Protein AF-A0A0C1MH75-F1 (afdb_monomer_lite)

Sequence (103 aa):
MDTDLFRVGEAKIDNKAGYEFIQKMKPVIVRSTGEYFDYRIPYLIVGIKRTGLIKVWISNSSANAIGRQILEIGSGMAQIKALPPENERYIMGQHMQMEWLRS

pLDDT: mean 79.92, std 18.21, range [36.84, 96.88]

Organism: NCBI:txid43657

Secondary structure (DSSP, 8-state):
----EEEEEEEEE-HHHHHHHHHT---EEETTT--EE--SSPEEEEEE-TT-EEEEEEES-SSSEET--EEEEEEEEEEEEEPPPTTTHHHHHHHHHHHHTT-

Radius of gyration: 18.1 Å; chains: 1; bounding box: 47×31×38 Å

Structure (mmCIF, N/CA/C/O backbone):
data_AF-A0A0C1MH75-F1
#
_entry.id   AF-A0A0C1MH75-F1
#
loop_
_atom_site.group_PDB
_atom_site.id
_atom_site.type_symbol
_atom_site.label_atom_id
_atom_site.label_alt_id
_atom_site.label_comp_id
_atom_site.label_asym_id
_atom_site.label_entity_id
_atom_site.label_seq_id
_atom_site.pdbx_PDB_ins_code
_atom_site.Cartn_x
_atom_site.Cartn_y
_atom_site.Cartn_z
_atom_site.occupancy
_atom_site.B_iso_or_equiv
_atom_site.auth_seq_id
_atom_site.auth_comp_id
_atom_site.auth_asym_id
_atom_site.auth_atom_id
_atom_site.pdbx_PDB_model_num
ATOM 1 N N . MET A 1 1 ? -34.689 -5.627 18.502 1.00 44.50 1 MET A N 1
ATOM 2 C CA . MET A 1 1 ? -34.137 -4.977 17.299 1.00 44.50 1 MET A CA 1
ATOM 3 C C . MET A 1 1 ? -32.749 -5.545 17.112 1.00 44.50 1 MET A C 1
ATOM 5 O O . MET A 1 1 ? -31.904 -5.278 17.957 1.00 44.50 1 MET A O 1
ATOM 9 N N . ASP A 1 2 ? -32.557 -6.393 16.103 1.00 45.69 2 ASP A N 1
ATOM 10 C CA . ASP A 1 2 ? -31.230 -6.883 15.729 1.00 45.69 2 ASP A CA 1
ATOM 11 C C . ASP A 1 2 ? -30.417 -5.702 15.201 1.00 45.69 2 ASP A C 1
ATOM 13 O O . ASP A 1 2 ? -30.669 -5.173 14.120 1.00 45.69 2 ASP A O 1
ATOM 17 N N . THR A 1 3 ? -29.480 -5.215 16.007 1.00 54.00 3 THR A N 1
ATOM 18 C CA . THR A 1 3 ? -28.418 -4.350 15.504 1.00 54.00 3 THR A CA 1
ATOM 19 C C . THR A 1 3 ? -27.484 -5.228 14.690 1.00 54.00 3 THR A C 1
ATOM 21 O O . THR A 1 3 ? -26.631 -5.906 15.263 1.00 54.00 3 THR A O 1
ATOM 24 N N . ASP A 1 4 ? -27.646 -5.230 13.370 1.00 59.50 4 ASP A N 1
ATOM 25 C CA . ASP A 1 4 ? -26.681 -5.843 12.462 1.00 59.50 4 ASP A CA 1
ATOM 26 C C . ASP A 1 4 ? -25.307 -5.189 12.697 1.00 59.50 4 ASP A C 1
ATOM 28 O O . ASP A 1 4 ? -25.052 -4.031 12.344 1.00 59.50 4 ASP A O 1
ATOM 32 N N . LEU A 1 5 ? -24.433 -5.917 13.394 1.00 61.25 5 LEU A N 1
ATOM 33 C CA . LEU A 1 5 ? -23.064 -5.507 13.681 1.00 61.25 5 LEU A CA 1
ATOM 34 C C . LEU A 1 5 ? -22.225 -5.689 12.413 1.00 61.25 5 LEU A C 1
ATOM 36 O O . LEU A 1 5 ? -22.174 -6.781 11.847 1.00 61.25 5 LEU A O 1
ATOM 40 N N . PHE A 1 6 ? -21.505 -4.650 11.995 1.00 64.38 6 PHE A N 1
ATOM 41 C CA . PHE A 1 6 ? -20.619 -4.698 10.833 1.00 64.38 6 PHE A CA 1
ATOM 42 C C . PHE A 1 6 ? -19.205 -4.247 11.211 1.00 64.38 6 PHE A C 1
ATOM 44 O O . PHE A 1 6 ? -18.991 -3.464 12.138 1.00 64.38 6 PHE A O 1
ATOM 51 N N . ARG A 1 7 ? -18.200 -4.802 10.530 1.00 65.69 7 ARG A N 1
ATOM 52 C CA . ARG A 1 7 ? -16.792 -4.464 10.776 1.00 65.69 7 ARG A CA 1
ATOM 53 C C . ARG A 1 7 ? -16.383 -3.331 9.847 1.00 65.69 7 ARG A C 1
ATOM 55 O O . ARG A 1 7 ? -16.396 -3.513 8.633 1.00 65.69 7 ARG A O 1
ATOM 62 N N . VAL A 1 8 ? -15.982 -2.198 10.415 1.00 76.12 8 VAL A N 1
ATOM 63 C CA . VAL A 1 8 ? -15.438 -1.058 9.669 1.00 76.12 8 VAL A CA 1
ATOM 64 C C . VAL A 1 8 ? -13.939 -0.999 9.880 1.00 76.12 8 VAL A C 1
ATOM 66 O O . VAL A 1 8 ? -13.453 -1.017 11.009 1.00 76.12 8 VAL A O 1
ATOM 69 N N . GLY A 1 9 ? -13.211 -0.951 8.772 1.00 77.62 9 GLY A N 1
ATOM 70 C CA . GLY A 1 9 ? -11.770 -0.810 8.745 1.00 77.62 9 GLY A CA 1
ATOM 71 C C . GLY A 1 9 ? -11.345 0.609 8.416 1.00 77.62 9 GLY A C 1
ATOM 72 O O . GLY A 1 9 ? -11.361 0.975 7.248 1.00 77.62 9 GLY A O 1
ATOM 73 N N . GLU A 1 10 ? -10.927 1.382 9.413 1.00 84.06 10 GLU A N 1
ATOM 74 C CA . GLU A 1 10 ? -10.334 2.705 9.196 1.00 84.06 10 GLU A CA 1
ATOM 75 C C . GLU A 1 10 ? -8.813 2.598 9.306 1.00 84.06 10 GLU A C 1
ATOM 77 O O . GLU A 1 10 ? -8.285 2.078 10.292 1.00 84.06 10 GLU A O 1
ATOM 82 N N . ALA A 1 11 ? -8.105 3.071 8.280 1.00 87.88 11 ALA A N 1
ATOM 83 C CA . ALA A 1 11 ? -6.652 3.162 8.265 1.00 87.88 11 ALA A CA 1
ATOM 84 C C . ALA A 1 11 ? -6.246 4.615 8.046 1.00 87.88 11 ALA A C 1
ATOM 86 O O . ALA A 1 11 ? -6.693 5.256 7.095 1.00 87.88 11 ALA A O 1
ATOM 87 N N . LYS A 1 12 ? -5.382 5.129 8.923 1.00 90.25 12 LYS A N 1
ATOM 88 C CA . LYS A 1 12 ? -4.828 6.470 8.756 1.00 90.25 12 LYS A CA 1
ATOM 89 C C . LYS A 1 12 ? -3.741 6.414 7.691 1.00 90.25 12 LYS A C 1
ATOM 91 O O . LYS A 1 12 ? -2.823 5.600 7.804 1.00 90.25 12 LYS A O 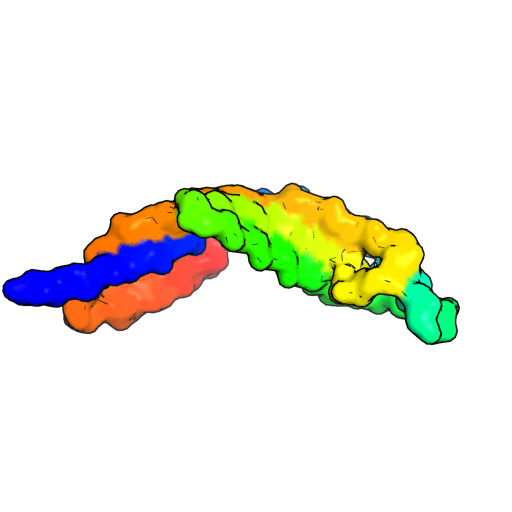1
ATOM 96 N N . ILE A 1 13 ? -3.858 7.278 6.687 1.00 92.31 13 ILE A N 1
ATOM 97 C CA . ILE A 1 13 ? -2.929 7.357 5.561 1.00 92.31 13 ILE A CA 1
ATOM 98 C C . ILE A 1 13 ? -2.002 8.566 5.721 1.00 92.31 13 ILE A C 1
ATOM 100 O O . ILE A 1 13 ? -2.444 9.670 6.036 1.00 92.31 13 ILE A O 1
ATOM 104 N N . ASP A 1 14 ? -0.709 8.354 5.496 1.00 92.06 14 ASP A N 1
ATOM 105 C CA . ASP A 1 14 ? 0.296 9.393 5.316 1.00 92.06 14 ASP A CA 1
ATOM 106 C C . ASP A 1 14 ? 0.316 9.838 3.848 1.00 92.06 14 ASP A C 1
ATOM 108 O O . ASP A 1 14 ? 1.039 9.301 2.999 1.00 92.06 14 ASP A O 1
ATOM 112 N N . ASN A 1 15 ? -0.508 10.843 3.550 1.00 88.81 15 ASN A N 1
ATOM 113 C CA . ASN A 1 15 ? -0.616 11.417 2.211 1.00 88.81 15 ASN A CA 1
ATOM 114 C C . ASN A 1 15 ? 0.704 12.043 1.737 1.00 88.81 15 ASN A C 1
ATOM 116 O O . ASN A 1 15 ? 0.995 12.023 0.541 1.00 88.81 15 ASN A O 1
ATOM 120 N N . LYS A 1 16 ? 1.527 12.573 2.654 1.00 93.81 16 LYS A N 1
ATOM 121 C CA . LYS A 1 16 ? 2.793 13.226 2.304 1.00 93.81 16 LYS A CA 1
ATOM 122 C C . LYS A 1 16 ? 3.815 12.196 1.837 1.00 93.81 16 LYS A C 1
ATOM 124 O O . LYS A 1 16 ? 4.364 12.342 0.745 1.00 93.81 16 LYS A O 1
ATOM 129 N N . ALA A 1 17 ? 4.031 11.141 2.622 1.00 92.81 17 ALA A N 1
ATOM 130 C CA . ALA A 1 17 ? 4.929 10.053 2.244 1.00 92.81 17 ALA A CA 1
ATOM 131 C C . ALA A 1 17 ? 4.467 9.381 0.940 1.00 92.81 17 ALA A C 1
ATOM 133 O O . ALA A 1 17 ? 5.285 9.085 0.066 1.00 92.81 17 ALA A O 1
ATOM 134 N N . GLY A 1 18 ? 3.150 9.210 0.776 1.00 92.19 18 GLY A N 1
ATOM 135 C CA . GLY A 1 18 ? 2.562 8.690 -0.454 1.00 92.19 18 GLY A CA 1
ATOM 136 C C . GLY A 1 18 ? 2.863 9.561 -1.675 1.00 92.19 18 GLY A C 1
ATOM 137 O O . GLY A 1 18 ? 3.337 9.061 -2.695 1.00 92.19 18 GLY A O 1
ATOM 138 N N . TYR A 1 19 ? 2.657 10.872 -1.563 1.00 93.00 19 TYR A N 1
ATOM 139 C CA . TYR A 1 19 ? 2.928 11.818 -2.643 1.00 93.00 19 TYR A CA 1
ATOM 140 C C . TYR A 1 19 ? 4.414 11.861 -3.027 1.00 93.00 19 TYR A C 1
ATOM 142 O O . TYR A 1 19 ? 4.756 11.800 -4.208 1.00 93.00 19 TYR A O 1
ATOM 150 N N . GLU A 1 20 ? 5.315 11.902 -2.043 1.00 95.00 20 GLU A N 1
ATOM 151 C CA . GLU A 1 20 ? 6.762 11.914 -2.288 1.00 95.00 20 GLU A CA 1
ATOM 152 C C . GLU A 1 20 ? 7.258 10.643 -2.989 1.00 95.00 20 GLU A C 1
ATOM 154 O O . GLU A 1 20 ? 8.159 10.714 -3.829 1.00 95.00 20 GLU A O 1
ATOM 159 N N . PHE A 1 21 ? 6.672 9.487 -2.669 1.00 94.00 21 PHE A N 1
ATOM 160 C CA . PHE A 1 21 ? 6.965 8.230 -3.351 1.00 94.00 21 PHE A CA 1
ATOM 161 C C . PHE A 1 21 ? 6.559 8.286 -4.825 1.00 94.00 21 PHE A C 1
ATOM 163 O O . PHE A 1 21 ? 7.362 7.939 -5.691 1.00 94.00 21 PHE A O 1
ATOM 170 N N . ILE A 1 22 ? 5.344 8.766 -5.115 1.00 91.00 22 ILE A N 1
ATOM 171 C CA . ILE A 1 22 ? 4.794 8.854 -6.477 1.00 91.00 22 ILE A CA 1
ATOM 172 C C . ILE A 1 22 ? 5.694 9.712 -7.372 1.00 91.00 22 ILE A C 1
ATOM 174 O O . ILE A 1 22 ? 6.024 9.310 -8.484 1.00 91.00 22 ILE A O 1
ATOM 178 N N . GLN A 1 23 ? 6.167 10.850 -6.861 1.00 92.62 23 GLN A N 1
ATOM 179 C CA . GLN A 1 23 ? 7.059 11.760 -7.593 1.00 92.62 23 GLN A CA 1
ATOM 180 C C . GLN A 1 23 ? 8.430 11.147 -7.927 1.00 92.62 23 GLN A C 1
ATOM 182 O O . GLN A 1 23 ? 9.128 11.620 -8.821 1.00 92.62 23 GLN A O 1
ATOM 187 N N . LYS A 1 24 ? 8.844 10.105 -7.198 1.00 93.12 24 LYS A N 1
ATOM 188 C CA . LYS A 1 24 ? 10.160 9.465 -7.332 1.00 93.12 24 LYS A CA 1
ATOM 189 C C . LYS A 1 24 ? 10.089 8.075 -7.961 1.00 93.12 24 LYS A C 1
ATOM 191 O O . LYS A 1 24 ? 11.129 7.413 -8.031 1.00 93.12 24 LYS A O 1
ATOM 196 N N . MET A 1 25 ? 8.907 7.637 -8.409 1.00 91.56 25 MET A N 1
ATOM 197 C CA . MET A 1 25 ? 8.730 6.318 -9.012 1.00 91.56 25 MET A CA 1
ATOM 198 C C . MET A 1 25 ? 9.688 6.130 -10.183 1.00 91.56 25 MET A C 1
ATOM 200 O O . MET A 1 25 ? 9.922 7.028 -10.992 1.00 91.56 25 MET A O 1
ATOM 204 N N . LYS A 1 26 ? 10.279 4.940 -10.230 1.00 91.44 26 LYS A N 1
ATOM 205 C CA . LYS A 1 26 ? 11.166 4.523 -11.309 1.00 91.44 26 LYS A CA 1
ATOM 206 C C . LYS A 1 26 ? 10.482 3.449 -12.153 1.00 91.44 26 LYS A C 1
ATOM 208 O O . LYS A 1 26 ? 9.697 2.672 -11.592 1.00 91.44 26 LYS A O 1
ATOM 213 N N . PRO A 1 27 ? 10.817 3.366 -13.452 1.00 92.81 27 PRO A N 1
ATOM 214 C CA . PRO A 1 27 ? 10.398 2.263 -14.299 1.00 92.81 27 PRO A CA 1
ATOM 215 C C . PRO A 1 27 ? 10.815 0.912 -13.717 1.00 92.81 27 PRO A C 1
ATOM 217 O O . PRO A 1 27 ? 11.808 0.802 -12.992 1.00 92.81 27 PRO A O 1
ATOM 220 N N . VAL A 1 28 ? 10.072 -0.127 -14.078 1.00 94.44 28 VAL A N 1
ATOM 221 C CA . VAL A 1 28 ? 10.335 -1.511 -13.675 1.00 94.44 28 VAL A CA 1
ATOM 222 C C . VAL A 1 28 ? 10.517 -2.405 -14.892 1.00 94.44 28 VAL A C 1
ATOM 224 O O . VAL A 1 28 ? 10.089 -2.057 -15.989 1.00 94.44 28 VAL A O 1
ATOM 227 N N . ILE A 1 29 ? 11.094 -3.588 -14.680 1.00 94.19 29 ILE A N 1
ATOM 228 C CA . ILE A 1 29 ? 11.168 -4.638 -15.703 1.00 94.19 29 ILE A CA 1
ATOM 229 C C . ILE A 1 29 ? 10.240 -5.780 -15.299 1.00 94.19 29 ILE A C 1
ATOM 231 O O . ILE A 1 29 ? 10.432 -6.403 -14.247 1.00 94.19 29 ILE A O 1
ATOM 235 N N . VAL A 1 30 ? 9.231 -6.072 -16.116 1.00 91.06 30 VAL A N 1
ATOM 236 C CA . VAL A 1 30 ? 8.297 -7.177 -15.859 1.00 91.06 30 VAL A CA 1
ATOM 237 C C . VAL A 1 30 ? 9.014 -8.500 -16.113 1.00 91.06 30 VAL A C 1
ATOM 239 O O . VAL A 1 30 ? 9.467 -8.763 -17.220 1.00 91.06 30 VAL A O 1
ATOM 242 N N . ARG A 1 31 ? 9.129 -9.361 -15.091 1.00 89.56 31 ARG A N 1
ATOM 243 C CA . ARG A 1 31 ? 9.962 -10.577 -15.181 1.00 89.56 31 ARG A CA 1
ATOM 244 C C . ARG A 1 31 ? 9.496 -11.576 -16.238 1.00 89.56 31 ARG A C 1
ATOM 246 O O . ARG A 1 31 ? 10.329 -12.294 -16.773 1.00 89.56 31 ARG A O 1
ATOM 253 N N . SER A 1 32 ? 8.194 -11.650 -16.508 1.00 88.75 32 SER A N 1
ATOM 254 C CA . SER A 1 32 ? 7.635 -12.605 -17.471 1.00 88.75 32 SER A CA 1
ATOM 255 C C . SER A 1 32 ? 7.905 -12.228 -18.927 1.00 88.75 32 SER A C 1
ATOM 257 O O . SER A 1 32 ? 7.952 -13.122 -19.763 1.00 88.75 32 SER A O 1
ATOM 259 N N . THR A 1 33 ? 8.068 -10.936 -19.232 1.00 90.75 33 THR A N 1
ATOM 260 C CA . THR A 1 33 ? 8.259 -10.441 -20.608 1.00 90.75 33 THR A CA 1
ATOM 261 C C . THR A 1 33 ? 9.632 -9.813 -20.840 1.00 90.75 33 THR A C 1
ATOM 263 O O . THR A 1 33 ? 10.067 -9.703 -21.979 1.00 90.75 33 THR A O 1
ATOM 266 N N . GLY A 1 34 ? 10.335 -9.407 -19.780 1.00 90.88 34 GLY A N 1
ATOM 267 C CA . GLY A 1 34 ? 11.583 -8.646 -19.870 1.00 90.88 34 GLY A CA 1
ATOM 268 C C . GLY A 1 34 ? 11.388 -7.184 -20.285 1.00 90.88 34 GLY A C 1
ATOM 269 O O . GLY A 1 34 ? 12.368 -6.465 -20.459 1.00 90.88 34 GLY A O 1
ATOM 270 N N . GLU A 1 35 ? 10.144 -6.729 -20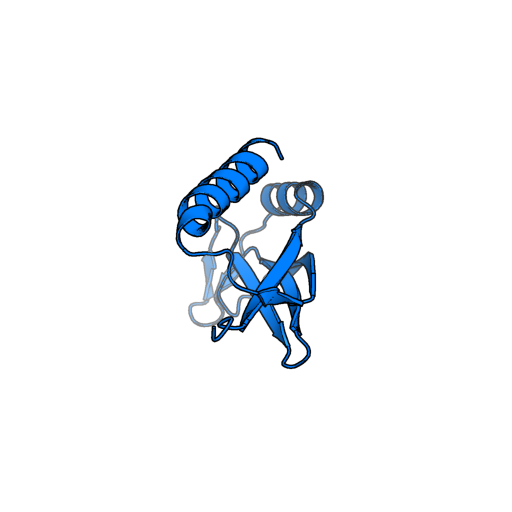.434 1.00 91.44 35 GLU A N 1
ATOM 271 C CA . GLU A 1 35 ? 9.829 -5.388 -20.919 1.00 91.44 35 GLU A CA 1
ATOM 272 C C . GLU A 1 35 ? 9.915 -4.334 -19.815 1.00 91.44 35 GLU A C 1
ATOM 274 O O . GLU A 1 35 ? 9.590 -4.584 -18.647 1.00 91.44 35 GLU A O 1
ATOM 279 N N . TYR A 1 36 ? 10.310 -3.127 -20.223 1.00 92.88 36 TYR A N 1
ATOM 280 C CA . TYR A 1 36 ? 10.323 -1.944 -19.375 1.00 92.88 36 TYR A CA 1
ATOM 281 C C . TYR A 1 36 ? 8.939 -1.305 -19.326 1.00 92.88 36 TYR A C 1
ATOM 283 O O . TYR A 1 36 ? 8.352 -0.988 -20.358 1.00 92.88 36 TYR A O 1
ATOM 291 N N . PHE A 1 37 ? 8.461 -1.043 -18.114 1.00 88.81 37 PHE A N 1
ATOM 292 C CA . PHE A 1 37 ? 7.217 -0.327 -17.873 1.00 88.81 37 PHE A CA 1
ATOM 293 C C . PHE A 1 37 ? 7.455 0.868 -16.960 1.00 88.81 37 PHE A C 1
ATOM 295 O O . PHE A 1 37 ? 7.934 0.721 -15.834 1.00 88.81 37 PHE A O 1
ATOM 302 N N . ASP A 1 38 ? 7.075 2.046 -17.447 1.00 90.94 38 ASP A N 1
ATOM 303 C CA . ASP A 1 38 ? 7.069 3.295 -16.689 1.00 90.94 38 ASP A CA 1
ATOM 304 C C . ASP A 1 38 ? 5.636 3.630 -16.255 1.00 90.94 38 ASP A C 1
ATOM 306 O O . ASP A 1 38 ? 4.886 4.335 -16.938 1.00 90.94 38 ASP A O 1
ATOM 310 N N . TYR A 1 39 ? 5.209 3.027 -15.145 1.00 83.69 39 TYR A N 1
ATOM 311 C CA . TYR A 1 39 ? 3.868 3.238 -14.609 1.00 83.69 39 TYR A CA 1
ATOM 312 C C . TYR A 1 39 ? 3.735 4.655 -14.049 1.00 83.69 39 TYR A C 1
ATOM 314 O O . TYR A 1 39 ? 4.409 5.032 -13.095 1.00 83.69 39 TYR A O 1
ATOM 322 N N . ARG A 1 40 ? 2.796 5.426 -14.603 1.00 84.06 40 ARG A N 1
ATOM 323 C CA . ARG A 1 40 ? 2.501 6.794 -14.140 1.00 84.06 40 ARG A CA 1
ATOM 324 C C . ARG A 1 40 ? 1.571 6.849 -12.929 1.00 84.06 40 ARG A C 1
ATOM 326 O O . ARG A 1 40 ? 1.461 7.890 -12.291 1.00 84.06 40 ARG A O 1
ATOM 333 N N . ILE A 1 41 ? 0.883 5.748 -12.635 1.00 89.00 41 ILE A N 1
ATOM 334 C CA . ILE A 1 41 ? -0.103 5.644 -11.559 1.00 89.00 41 ILE A CA 1
ATOM 335 C C . ILE A 1 41 ? 0.385 4.569 -10.582 1.00 89.00 41 ILE A C 1
ATOM 337 O O . ILE A 1 41 ? 0.663 3.450 -11.026 1.00 89.00 41 ILE A O 1
ATOM 341 N N . PRO A 1 42 ? 0.505 4.875 -9.277 1.00 91.56 42 PRO A N 1
ATOM 342 C CA . PRO A 1 42 ? 0.888 3.880 -8.287 1.00 91.56 42 PRO A CA 1
ATOM 343 C C . PRO A 1 42 ? -0.233 2.858 -8.074 1.00 91.56 42 PRO A C 1
ATOM 345 O O . PRO A 1 42 ? -1.420 3.143 -8.231 1.00 91.56 42 PRO A O 1
ATOM 348 N N . TYR A 1 43 ? 0.145 1.677 -7.609 1.00 93.19 43 TYR A N 1
ATOM 349 C CA . TYR A 1 43 ? -0.779 0.642 -7.172 1.00 93.19 43 TYR A CA 1
ATOM 350 C C . TYR A 1 43 ? -0.980 0.708 -5.665 1.00 93.19 43 TYR A C 1
ATOM 352 O O . TYR A 1 43 ? -0.006 0.658 -4.917 1.00 93.19 43 TYR A O 1
ATOM 360 N N . LEU A 1 44 ? -2.237 0.765 -5.227 1.00 93.25 44 LEU A N 1
ATOM 361 C CA . LEU A 1 44 ? -2.615 0.647 -3.822 1.00 93.25 44 LEU A CA 1
ATOM 362 C C . LEU A 1 44 ? -2.734 -0.832 -3.435 1.00 93.25 44 LEU A C 1
ATOM 364 O O . LEU A 1 44 ? -3.379 -1.618 -4.128 1.00 93.25 44 LEU A O 1
ATOM 368 N N . ILE A 1 45 ? -2.135 -1.207 -2.312 1.00 93.94 45 ILE A N 1
ATOM 369 C CA . ILE A 1 45 ? -2.197 -2.552 -1.744 1.00 93.94 45 ILE A CA 1
ATOM 370 C C . ILE A 1 45 ? -2.775 -2.424 -0.341 1.00 93.94 45 ILE A C 1
ATOM 372 O O . ILE A 1 45 ? -2.225 -1.714 0.498 1.00 93.94 45 ILE A O 1
ATOM 376 N N . VAL A 1 46 ? -3.866 -3.137 -0.072 1.00 93.50 46 VAL A N 1
ATOM 377 C CA . VAL A 1 46 ? -4.502 -3.173 1.248 1.00 93.50 46 VAL A CA 1
ATOM 378 C C . VAL A 1 46 ? -4.460 -4.602 1.768 1.00 93.50 46 VAL A C 1
ATOM 380 O O . VAL A 1 46 ? -4.949 -5.525 1.119 1.00 93.50 46 VAL A O 1
ATOM 383 N N . GLY A 1 47 ? -3.854 -4.792 2.936 1.00 92.62 47 GLY A N 1
ATOM 384 C CA . GLY A 1 47 ? -3.791 -6.079 3.621 1.00 92.62 47 GLY A CA 1
ATOM 385 C C . GLY A 1 47 ? -4.601 -6.039 4.905 1.00 92.62 47 GLY A C 1
ATOM 386 O O . GLY A 1 47 ? -4.429 -5.126 5.710 1.00 92.62 47 GLY A O 1
ATOM 387 N N . ILE A 1 48 ? -5.448 -7.048 5.110 1.00 91.69 48 ILE A N 1
ATOM 388 C CA . ILE A 1 48 ? -6.281 -7.185 6.308 1.00 91.69 48 ILE A CA 1
ATOM 389 C C . ILE A 1 48 ? -5.987 -8.537 6.960 1.00 91.69 48 ILE A C 1
ATOM 391 O O . ILE A 1 48 ? -6.130 -9.588 6.334 1.00 91.69 48 ILE A O 1
ATOM 395 N N . LYS A 1 49 ? -5.564 -8.533 8.226 1.00 90.38 49 LYS A N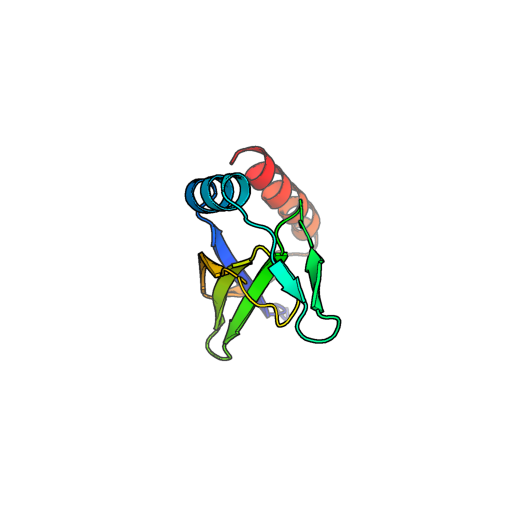 1
ATOM 396 C CA . LYS A 1 49 ? -5.390 -9.762 9.016 1.00 90.38 49 LYS A CA 1
ATOM 397 C C . LYS A 1 49 ? -6.709 -10.182 9.659 1.00 90.38 49 LYS A C 1
ATOM 399 O O . LYS A 1 49 ? -7.562 -9.350 9.948 1.00 90.38 49 LYS A O 1
ATOM 404 N N . ARG A 1 50 ? -6.825 -11.468 10.018 1.00 87.25 50 ARG A N 1
ATOM 405 C CA . ARG A 1 50 ? -7.964 -11.999 10.801 1.00 87.25 50 ARG A CA 1
ATOM 406 C C . ARG A 1 50 ? -8.191 -11.264 12.128 1.00 87.25 50 ARG A C 1
ATOM 408 O O . ARG A 1 50 ? -9.315 -11.217 12.612 1.00 87.25 50 ARG A O 1
ATOM 415 N N . THR A 1 51 ? -7.139 -10.671 12.692 1.00 88.56 51 THR A N 1
ATOM 416 C CA . THR A 1 51 ? -7.204 -9.840 13.903 1.00 88.56 51 THR A CA 1
ATOM 417 C C . THR A 1 51 ? -7.878 -8.486 13.679 1.00 88.56 51 THR A C 1
ATOM 419 O O . THR A 1 51 ? -8.085 -7.758 14.638 1.00 88.56 51 THR A O 1
ATOM 422 N N . GLY A 1 52 ? -8.183 -8.124 12.431 1.00 87.06 52 GLY A N 1
ATOM 423 C CA . GLY A 1 52 ? -8.663 -6.799 12.058 1.00 87.06 52 GLY A CA 1
ATOM 424 C C . GLY A 1 52 ? -7.550 -5.804 11.736 1.00 87.06 52 GLY A C 1
ATOM 425 O O . GLY A 1 52 ? -7.865 -4.692 11.338 1.00 87.06 52 GLY A O 1
ATOM 426 N N . LEU A 1 53 ?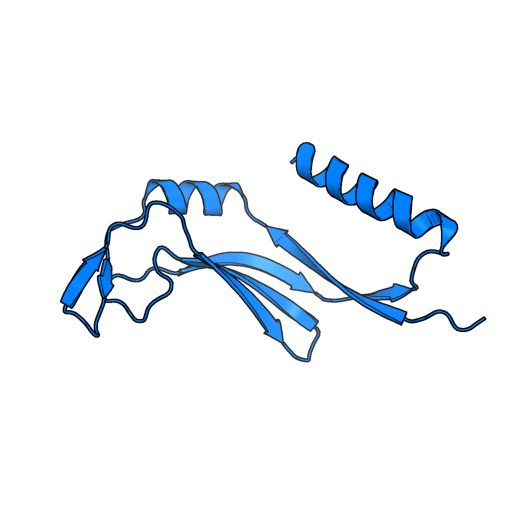 -6.265 -6.166 11.858 1.00 93.00 53 LEU A N 1
ATOM 427 C CA . LEU A 1 53 ? -5.172 -5.255 11.496 1.00 93.00 53 LEU A CA 1
ATOM 428 C C . LEU A 1 53 ? -5.220 -4.949 9.999 1.00 93.00 53 LEU A C 1
ATOM 430 O O . LEU A 1 53 ? -5.158 -5.875 9.188 1.00 93.00 53 LEU A O 1
ATOM 434 N N . ILE A 1 54 ? -5.241 -3.664 9.666 1.00 94.62 54 ILE A N 1
ATOM 435 C CA . ILE A 1 54 ? -5.180 -3.149 8.303 1.00 94.62 54 ILE A CA 1
ATOM 436 C C . ILE A 1 54 ? -3.819 -2.505 8.106 1.00 94.62 54 ILE A C 1
ATOM 438 O O . ILE A 1 54 ? -3.346 -1.748 8.955 1.00 94.62 54 ILE A O 1
ATOM 442 N N . LYS A 1 55 ? -3.196 -2.792 6.973 1.00 96.38 55 LYS A N 1
ATOM 443 C CA . LYS A 1 55 ? -2.016 -2.084 6.492 1.00 96.38 55 LYS A CA 1
ATOM 444 C C . LYS A 1 55 ? -2.225 -1.694 5.041 1.00 96.38 55 LYS A C 1
ATOM 446 O O . LYS A 1 55 ? -2.834 -2.440 4.272 1.00 96.38 55 LYS A O 1
ATOM 451 N N . VAL A 1 56 ? -1.733 -0.515 4.698 1.00 96.00 56 VAL A N 1
ATOM 452 C CA . VAL A 1 56 ? -1.895 0.095 3.386 1.00 96.00 56 VAL A CA 1
ATOM 453 C C . VAL A 1 56 ? -0.519 0.432 2.845 1.00 96.00 56 VAL A C 1
ATOM 455 O O . VAL A 1 56 ? 0.281 1.096 3.506 1.00 96.00 56 VAL A O 1
ATOM 458 N N . TRP A 1 57 ? -0.252 -0.026 1.630 1.00 96.56 57 TRP A N 1
ATOM 459 C CA . TRP A 1 57 ? 0.983 0.235 0.911 1.00 96.56 57 TRP A CA 1
ATOM 460 C C . TRP A 1 57 ? 0.692 0.799 -0.472 1.00 96.56 57 TRP A C 1
ATOM 462 O O . TRP A 1 57 ? -0.368 0.554 -1.044 1.00 96.56 57 TRP A O 1
ATOM 472 N N . ILE A 1 58 ? 1.675 1.488 -1.036 1.00 95.69 58 ILE A N 1
ATOM 473 C CA . ILE A 1 58 ? 1.711 1.852 -2.452 1.00 95.69 58 ILE A CA 1
ATOM 474 C C . ILE A 1 58 ? 2.918 1.225 -3.133 1.00 95.69 58 ILE A C 1
ATOM 476 O O . ILE A 1 58 ? 3.945 0.974 -2.500 1.00 95.69 58 ILE A O 1
ATOM 480 N N . SER A 1 59 ? 2.795 0.962 -4.429 1.00 95.44 59 SER A N 1
ATOM 481 C CA . SER A 1 59 ? 3.859 0.377 -5.237 1.00 95.44 59 SER A CA 1
ATOM 482 C C . SER A 1 59 ? 3.918 1.000 -6.624 1.00 95.44 59 SER A C 1
ATOM 484 O O . SER A 1 59 ? 2.890 1.338 -7.201 1.00 95.44 59 SER A O 1
ATOM 486 N N . ASN A 1 60 ? 5.117 1.091 -7.194 1.00 94.56 60 ASN A N 1
ATOM 487 C CA . ASN A 1 60 ? 5.316 1.501 -8.587 1.00 94.56 60 ASN A CA 1
ATOM 488 C C . ASN A 1 60 ? 4.961 0.394 -9.601 1.00 94.56 60 ASN A C 1
ATOM 490 O O . ASN A 1 60 ? 5.079 0.612 -10.801 1.00 94.56 60 ASN A O 1
ATOM 494 N N . SER A 1 61 ? 4.569 -0.805 -9.150 1.00 91.81 61 SER A N 1
ATOM 495 C CA . SER A 1 61 ? 4.163 -1.902 -10.034 1.00 91.81 61 SER A CA 1
ATOM 496 C C . SER A 1 61 ? 3.205 -2.882 -9.354 1.00 91.81 61 SER A C 1
ATOM 498 O O . SER A 1 61 ? 3.348 -3.208 -8.171 1.00 91.81 61 SER A O 1
ATOM 500 N N . SER A 1 62 ? 2.244 -3.392 -10.125 1.00 83.69 62 SER A N 1
ATOM 501 C CA . SER A 1 62 ? 1.345 -4.485 -9.728 1.00 83.69 62 SER A CA 1
ATOM 502 C C . SER A 1 62 ? 1.977 -5.864 -9.896 1.00 83.69 62 SER A C 1
ATOM 504 O O . SER A 1 62 ? 1.580 -6.812 -9.221 1.00 83.69 62 SER A O 1
ATOM 506 N N . ALA A 1 63 ? 2.963 -5.985 -10.785 1.00 77.56 63 ALA A N 1
ATOM 507 C CA . ALA A 1 63 ? 3.531 -7.258 -11.198 1.00 77.56 63 ALA A CA 1
ATOM 508 C C . ALA A 1 63 ? 4.728 -7.677 -10.333 1.00 77.56 63 ALA A C 1
ATOM 510 O O . ALA A 1 63 ? 5.361 -6.871 -9.648 1.00 77.56 63 ALA A O 1
ATOM 511 N N . ASN A 1 64 ? 5.098 -8.958 -10.415 1.00 84.62 64 ASN A N 1
ATOM 512 C CA . ASN A 1 64 ? 6.415 -9.406 -9.970 1.00 84.62 64 ASN A CA 1
ATOM 513 C C . ASN A 1 64 ? 7.483 -8.863 -10.937 1.00 84.62 64 ASN A C 1
ATOM 515 O O . ASN A 1 64 ? 7.758 -9.454 -11.982 1.00 84.62 64 ASN A O 1
ATOM 519 N N . ALA A 1 65 ? 8.040 -7.702 -10.602 1.00 90.88 65 ALA A N 1
ATOM 520 C CA . ALA A 1 65 ? 8.939 -6.944 -11.459 1.00 90.88 65 ALA A CA 1
ATOM 521 C C . ALA A 1 65 ? 10.284 -6.673 -10.770 1.00 90.88 65 ALA A C 1
ATOM 523 O O . ALA A 1 65 ? 10.361 -6.510 -9.549 1.00 90.88 65 ALA A O 1
ATOM 524 N N . ILE A 1 66 ? 11.357 -6.614 -11.557 1.00 93.06 66 ILE A N 1
ATOM 525 C CA . ILE A 1 66 ? 12.660 -6.130 -11.092 1.00 93.06 66 ILE A CA 1
ATOM 526 C C . ILE A 1 66 ? 12.558 -4.610 -10.931 1.00 93.06 66 ILE A C 1
ATOM 528 O O . ILE A 1 66 ? 12.029 -3.928 -11.808 1.00 93.06 66 ILE A O 1
ATOM 532 N N . GLY A 1 67 ? 13.039 -4.089 -9.801 1.00 92.56 67 GLY A N 1
ATOM 533 C CA . GLY A 1 67 ? 12.912 -2.668 -9.463 1.00 92.56 67 GLY A CA 1
ATOM 534 C C . GLY A 1 67 ? 11.558 -2.285 -8.857 1.00 92.56 67 GLY A C 1
ATOM 535 O O . GLY A 1 67 ? 11.287 -1.099 -8.673 1.00 92.56 67 GLY A O 1
ATOM 536 N N . ARG A 1 68 ? 10.705 -3.264 -8.517 1.00 94.25 68 ARG A N 1
ATOM 537 C CA . ARG A 1 68 ? 9.481 -2.994 -7.759 1.00 94.25 68 ARG A CA 1
ATOM 538 C C . ARG A 1 68 ? 9.826 -2.438 -6.378 1.00 94.25 68 ARG A C 1
ATOM 540 O O . ARG A 1 68 ? 10.566 -3.054 -5.615 1.00 94.25 68 ARG A O 1
ATOM 547 N N . GLN A 1 69 ? 9.226 -1.304 -6.056 1.00 94.81 69 GLN A N 1
ATOM 548 C CA . GLN A 1 69 ? 9.307 -0.628 -4.771 1.00 94.81 69 GLN A CA 1
ATOM 549 C C . GLN A 1 69 ? 7.931 -0.662 -4.108 1.00 94.81 69 GLN A C 1
ATOM 551 O O . GLN A 1 69 ? 6.905 -0.557 -4.785 1.00 94.81 69 GLN A O 1
ATOM 556 N N . ILE A 1 70 ? 7.908 -0.839 -2.790 1.00 95.00 70 ILE A N 1
ATOM 557 C CA . ILE A 1 70 ? 6.690 -0.853 -1.979 1.00 95.00 70 ILE A CA 1
ATOM 558 C C . ILE A 1 70 ? 6.949 0.017 -0.751 1.00 95.00 70 ILE A C 1
ATOM 560 O O . ILE A 1 70 ? 7.965 -0.164 -0.080 1.00 95.00 70 ILE A O 1
ATOM 564 N N . LEU A 1 71 ? 6.035 0.939 -0.461 1.00 96.31 71 LEU A N 1
ATOM 565 C CA . LEU A 1 71 ? 6.082 1.804 0.713 1.00 96.31 71 LEU A CA 1
ATOM 566 C C . LEU A 1 71 ? 4.812 1.616 1.539 1.00 96.31 71 LEU A C 1
ATOM 568 O O . LEU A 1 71 ? 3.714 1.711 0.997 1.00 96.31 71 LEU A O 1
ATOM 572 N N . GLU A 1 72 ? 4.955 1.360 2.840 1.00 96.88 72 GLU A N 1
ATOM 573 C CA . GLU A 1 72 ? 3.824 1.410 3.774 1.00 96.88 72 GLU A CA 1
ATOM 574 C C . GLU A 1 72 ? 3.454 2.871 4.003 1.00 96.88 72 GLU A C 1
ATOM 576 O O . GLU A 1 72 ? 4.305 3.667 4.389 1.00 96.88 72 GLU A O 1
ATOM 581 N N . ILE A 1 73 ? 2.196 3.216 3.748 1.00 96.56 73 ILE A N 1
ATOM 582 C CA . ILE A 1 73 ? 1.678 4.581 3.899 1.00 96.56 73 ILE A CA 1
ATOM 583 C C . ILE A 1 73 ? 0.560 4.658 4.925 1.00 96.56 73 ILE A C 1
ATOM 585 O O . ILE A 1 73 ? 0.027 5.730 5.166 1.00 96.56 73 ILE A O 1
ATOM 589 N N . GLY A 1 74 ? 0.161 3.543 5.527 1.00 95.50 74 GLY A N 1
ATOM 590 C CA . GLY A 1 74 ? -0.895 3.590 6.515 1.00 95.50 74 GLY A CA 1
ATOM 591 C C . GLY A 1 74 ? -1.127 2.280 7.226 1.00 95.50 74 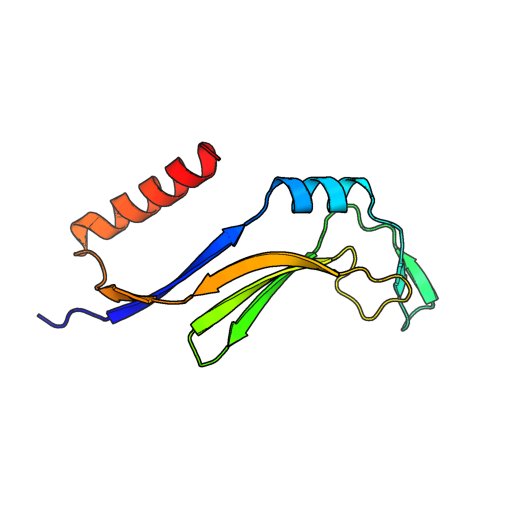GLY A C 1
ATOM 592 O O . GLY A 1 74 ? -0.782 1.195 6.753 1.00 95.50 74 GLY A O 1
ATOM 593 N N . SER A 1 75 ? -1.754 2.397 8.385 1.00 95.56 75 SER A N 1
ATOM 594 C CA . SER A 1 75 ? -2.227 1.258 9.152 1.00 95.56 75 SER A CA 1
ATOM 595 C C . SER A 1 75 ? -3.462 1.635 9.958 1.00 95.56 75 SER A C 1
ATOM 597 O O . SER A 1 75 ? -3.790 2.811 10.133 1.00 95.56 75 SER A O 1
ATOM 599 N N . GLY A 1 76 ? -4.179 0.615 10.405 1.00 93.06 76 GLY A N 1
ATOM 600 C CA . GLY A 1 76 ? -5.434 0.775 11.113 1.00 93.06 76 GLY A CA 1
ATOM 601 C C . GLY A 1 76 ? -5.894 -0.512 11.769 1.00 93.06 76 GLY A C 1
ATOM 602 O O . GLY A 1 76 ? -5.281 -1.570 11.606 1.00 93.06 76 GLY A O 1
ATOM 603 N N . MET A 1 77 ? -6.995 -0.426 12.504 1.00 91.19 77 MET A N 1
ATOM 604 C CA . MET A 1 77 ? -7.625 -1.581 13.127 1.00 91.19 77 MET A CA 1
ATOM 605 C C . MET A 1 77 ? -9.103 -1.590 12.783 1.00 91.19 77 MET A C 1
ATOM 607 O O . MET A 1 77 ? -9.803 -0.606 13.008 1.00 91.19 77 MET A O 1
ATOM 611 N N . ALA A 1 78 ? -9.578 -2.712 12.255 1.00 85.50 78 ALA A N 1
ATOM 612 C CA . ALA A 1 78 ? -10.992 -2.923 12.046 1.00 85.50 78 ALA A CA 1
ATOM 613 C C . ALA A 1 78 ? -11.704 -2.976 13.398 1.00 85.50 78 ALA A C 1
ATOM 615 O O . ALA A 1 78 ? -11.333 -3.744 14.287 1.00 85.50 78 ALA A O 1
ATOM 616 N N . GLN A 1 79 ? -12.742 -2.165 13.530 1.00 79.25 79 GLN A N 1
ATOM 617 C CA . GLN A 1 79 ? -13.595 -2.099 14.704 1.00 79.25 79 GLN A CA 1
ATOM 618 C C . GLN A 1 79 ? -14.976 -2.641 14.349 1.00 79.25 79 GLN A C 1
ATOM 620 O O . GLN A 1 79 ? -15.449 -2.494 13.221 1.00 79.25 79 GLN A O 1
ATOM 625 N N . ILE A 1 80 ? -15.628 -3.289 15.311 1.00 72.81 80 ILE A N 1
ATOM 626 C CA . ILE A 1 80 ? -17.046 -3.625 15.184 1.00 72.81 80 ILE A CA 1
ATOM 627 C C . 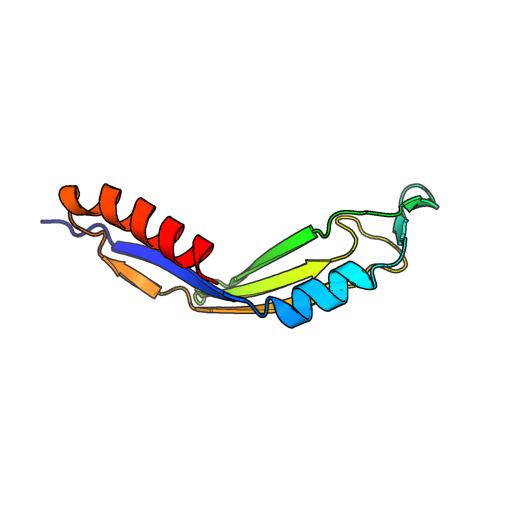ILE A 1 80 ? -17.822 -2.346 15.494 1.00 72.81 80 ILE A C 1
ATOM 629 O O . ILE A 1 80 ? -17.679 -1.796 16.585 1.00 72.81 80 ILE A O 1
ATOM 633 N N . LYS A 1 81 ? -18.625 -1.874 14.543 1.00 68.06 81 LYS A N 1
ATOM 634 C CA . LYS A 1 81 ? -19.561 -0.765 14.738 1.00 68.06 81 LYS A CA 1
ATOM 635 C C . LYS A 1 81 ? -20.985 -1.298 14.554 1.00 68.06 81 LYS A C 1
ATOM 637 O O . LYS A 1 81 ? -21.221 -2.201 13.751 1.00 68.06 81 LYS A O 1
ATOM 642 N N . ALA A 1 82 ? -21.933 -0.776 15.328 1.00 61.06 82 ALA A N 1
ATOM 643 C CA . ALA A 1 82 ? -23.351 -0.993 15.047 1.00 61.06 82 ALA A CA 1
ATOM 644 C C . ALA A 1 82 ? -23.723 -0.176 13.806 1.00 61.06 82 ALA A C 1
ATOM 646 O O . ALA A 1 82 ? -23.281 0.972 13.697 1.00 61.06 82 ALA A O 1
ATOM 647 N N . LEU A 1 83 ? -24.485 -0.748 12.860 1.00 60.12 83 LEU A N 1
ATOM 648 C CA . LEU A 1 83 ? -25.011 0.043 11.742 1.00 60.12 83 LEU A CA 1
ATOM 649 C C . LEU A 1 83 ? -25.790 1.232 12.313 1.00 60.12 83 LEU A C 1
ATOM 651 O O . LEU A 1 83 ? -26.642 1.014 13.180 1.00 60.12 83 LEU A O 1
ATOM 655 N N . PRO A 1 84 ? -25.542 2.465 11.829 1.00 59.03 84 PRO A N 1
ATOM 656 C CA . PRO A 1 84 ? -26.459 3.554 12.101 1.00 59.03 84 PRO A CA 1
ATOM 657 C C . PRO A 1 84 ? -27.872 3.116 11.691 1.00 59.03 84 PRO A C 1
ATOM 659 O O . PRO A 1 84 ? -28.018 2.338 10.725 1.00 59.03 84 PRO A O 1
ATOM 662 N N . PRO A 1 85 ? -28.910 3.578 12.406 1.00 61.94 85 PRO A N 1
ATOM 663 C CA . PRO A 1 85 ? -30.285 3.328 12.005 1.00 61.94 85 PRO A CA 1
ATOM 664 C C . PRO A 1 85 ? -30.492 3.778 10.550 1.00 61.94 85 PRO A C 1
ATOM 666 O O . PRO A 1 85 ? -29.781 4.635 10.026 1.00 61.94 85 PRO A O 1
ATOM 669 N N . GLU A 1 86 ? -31.401 3.113 9.840 1.00 63.44 86 GLU A N 1
ATOM 670 C CA . GLU A 1 86 ? -31.492 3.171 8.373 1.00 63.44 86 GLU A CA 1
ATOM 671 C C . GLU A 1 86 ? -31.659 4.600 7.818 1.00 63.44 86 GLU A C 1
ATOM 673 O O . GLU A 1 86 ? -31.124 4.929 6.759 1.00 63.44 86 GLU A O 1
ATOM 678 N N . ASN A 1 87 ? -32.295 5.477 8.598 1.00 67.00 87 ASN A N 1
ATOM 679 C CA . ASN A 1 87 ? -32.458 6.911 8.349 1.00 67.00 87 ASN A CA 1
ATOM 680 C C . ASN A 1 87 ? -31.145 7.726 8.377 1.00 67.00 87 ASN A C 1
ATOM 682 O O . ASN A 1 87 ? -31.091 8.806 7.796 1.00 67.00 87 ASN A O 1
ATOM 686 N N . GLU A 1 88 ? -30.085 7.226 9.012 1.00 59.09 88 GLU A N 1
ATOM 687 C CA . GLU A 1 88 ? -28.780 7.894 9.142 1.00 59.09 88 GLU A CA 1
ATOM 688 C C . GLU A 1 88 ? -27.720 7.340 8.175 1.00 59.09 88 GLU A C 1
ATOM 690 O O . GLU A 1 88 ? -26.670 7.955 7.965 1.00 59.09 88 GLU A O 1
ATOM 695 N N . ARG A 1 89 ? -27.996 6.209 7.511 1.00 61.78 89 ARG A N 1
ATOM 696 C CA . ARG A 1 89 ? -27.051 5.562 6.581 1.00 61.78 89 ARG A CA 1
ATOM 697 C C . ARG A 1 89 ? -26.735 6.425 5.350 1.00 61.78 89 ARG A C 1
ATOM 699 O O . ARG A 1 89 ? -25.598 6.416 4.884 1.00 61.78 89 ARG A O 1
ATOM 706 N N . TYR A 1 90 ? -27.692 7.227 4.871 1.00 55.81 90 TYR A N 1
ATOM 707 C CA . TYR A 1 90 ? -27.474 8.202 3.786 1.00 55.81 90 TYR A CA 1
ATOM 708 C C . TYR A 1 90 ? -26.584 9.383 4.208 1.00 55.81 90 TYR A C 1
ATOM 710 O O . TYR A 1 90 ? -25.818 9.906 3.398 1.00 55.81 90 TYR A O 1
ATOM 718 N N . ILE A 1 91 ? -26.647 9.782 5.481 1.00 55.03 91 ILE A N 1
ATOM 719 C CA . ILE A 1 91 ? -25.892 10.920 6.022 1.00 55.03 91 ILE A CA 1
ATOM 720 C C . ILE A 1 91 ? -24.424 10.531 6.221 1.00 55.03 91 ILE A C 1
ATOM 722 O O . ILE A 1 91 ? -23.528 11.312 5.910 1.00 55.03 91 ILE A O 1
ATOM 726 N N . MET A 1 92 ? -24.161 9.295 6.655 1.00 51.22 92 MET A N 1
ATOM 727 C CA . MET A 1 92 ? -22.798 8.795 6.852 1.00 51.22 92 MET A CA 1
ATOM 728 C C . MET A 1 92 ? -22.018 8.678 5.530 1.00 51.22 92 MET A C 1
ATOM 730 O O . MET A 1 92 ? -20.830 8.994 5.492 1.00 51.22 92 MET A O 1
ATOM 734 N N . GLY A 1 93 ? -22.695 8.319 4.430 1.00 54.88 93 GLY A N 1
ATOM 735 C CA . GLY A 1 93 ? -22.112 8.350 3.084 1.00 54.88 93 GLY A CA 1
ATOM 736 C C . GLY A 1 93 ? -21.645 9.751 2.673 1.00 54.88 93 GLY A C 1
ATOM 737 O O . GLY A 1 93 ? -20.549 9.897 2.140 1.00 54.88 93 GLY A O 1
ATOM 738 N N . GLN A 1 94 ? -22.422 10.792 2.996 1.00 50.75 94 GLN A N 1
ATOM 739 C CA . GLN A 1 94 ? -22.043 12.181 2.717 1.00 50.75 94 GLN A CA 1
ATOM 740 C C . GLN A 1 94 ? -21.008 12.742 3.696 1.00 50.75 94 GLN A C 1
ATOM 742 O O . GLN A 1 94 ? -20.154 13.523 3.285 1.00 50.75 94 GLN A O 1
ATOM 747 N N . HIS A 1 95 ? -21.035 12.340 4.970 1.00 47.09 95 HIS A N 1
ATOM 748 C CA . HIS A 1 95 ? -20.053 12.796 5.956 1.00 47.09 95 HIS A CA 1
ATOM 749 C C . HIS A 1 95 ? -18.655 12.240 5.657 1.00 47.09 95 HIS A C 1
ATOM 751 O O . HIS A 1 95 ? -17.699 13.008 5.614 1.00 47.09 95 HIS A O 1
ATOM 757 N N . MET A 1 96 ? -18.545 10.948 5.318 1.00 48.44 96 MET A N 1
ATOM 758 C CA . MET A 1 96 ? -17.275 10.365 4.866 1.00 48.44 96 MET A CA 1
ATOM 759 C C . MET A 1 96 ? -16.773 11.016 3.571 1.00 48.44 96 MET A C 1
ATOM 761 O O . MET A 1 96 ? -15.577 11.245 3.432 1.00 48.44 96 MET A O 1
ATOM 765 N N . GLN A 1 97 ? -17.669 11.358 2.637 1.00 44.38 97 GLN A N 1
ATOM 766 C CA . GLN A 1 97 ? -17.311 12.050 1.394 1.00 44.38 97 GLN A CA 1
ATOM 767 C C . GLN A 1 97 ? -16.849 13.501 1.644 1.00 44.38 97 GLN A C 1
ATOM 769 O O . GLN A 1 97 ? -15.940 13.986 0.974 1.00 44.38 97 GLN A O 1
ATOM 774 N N . MET A 1 98 ? -17.434 14.183 2.634 1.00 39.16 98 MET A N 1
ATOM 775 C CA . MET A 1 98 ? -17.071 15.544 3.049 1.00 39.16 98 MET A CA 1
ATOM 776 C C . MET A 1 98 ? -15.748 15.607 3.820 1.00 39.16 98 MET A C 1
ATOM 778 O O . MET A 1 98 ? -14.988 16.553 3.625 1.00 39.16 98 MET A O 1
ATOM 782 N N . GLU A 1 99 ? -15.452 14.627 4.678 1.00 39.62 99 GLU A N 1
ATOM 783 C CA . GLU A 1 99 ? -14.155 14.535 5.363 1.00 39.62 99 GLU A CA 1
ATOM 784 C C . GLU A 1 99 ? -13.017 14.229 4.380 1.00 39.62 99 GLU A C 1
ATOM 786 O O . GLU A 1 99 ? -11.951 14.830 4.484 1.00 39.62 99 GLU A O 1
ATOM 791 N N . TRP A 1 100 ? -13.272 13.400 3.359 1.00 37.09 100 TRP A N 1
ATOM 792 C CA . TRP A 1 100 ? -12.312 13.100 2.287 1.00 37.09 100 TRP A CA 1
ATOM 793 C C . TRP A 1 100 ? -11.969 14.312 1.406 1.00 37.09 100 TRP A C 1
ATOM 795 O O . TRP A 1 100 ? -10.869 14.395 0.874 1.00 37.09 100 TRP A O 1
ATOM 805 N N . LEU A 1 101 ? -12.896 15.262 1.242 1.00 36.84 101 LEU A N 1
ATOM 806 C CA . LEU A 1 101 ? -12.678 16.499 0.475 1.00 36.84 101 LEU A CA 1
ATOM 807 C C . LEU A 1 101 ? -11.938 17.590 1.272 1.00 36.84 101 LEU A C 1
ATOM 809 O O . LEU A 1 101 ? -11.576 18.618 0.701 1.00 36.84 101 LEU A O 1
ATOM 813 N N . ARG A 1 102 ? -11.748 17.404 2.585 1.00 44.81 102 ARG A N 1
ATOM 814 C CA . ARG A 1 102 ? -11.124 18.386 3.491 1.00 44.81 102 ARG A CA 1
ATOM 815 C C . ARG A 1 102 ? -9.693 18.029 3.916 1.00 44.81 102 ARG A C 1
ATOM 817 O O . ARG A 1 102 ? -9.059 18.861 4.564 1.00 44.81 102 ARG A O 1
ATOM 824 N N . SER A 1 103 ? -9.203 16.833 3.583 1.00 41.59 103 SER A N 1
ATOM 825 C CA . SER A 1 103 ? -7.844 16.336 3.873 1.00 41.59 103 SER A CA 1
ATOM 826 C C . SER A 1 103 ? -6.943 16.353 2.645 1.00 41.59 103 SER A C 1
ATOM 828 O O . SER A 1 103 ? -5.736 16.629 2.807 1.00 41.59 103 SER A O 1
#

Foldseek 3Di:
DDQPKDKDWDKDFQVPVVVVCLVVQDWWQAPVPRDTDQQNDWDWDWDADPQQKIWIKIWRDPHPTHSIDIDTGIITGIDTDGPDPPVCNVVVVVVVVVVVVVD